Protein AF-E6QK18-F1 (afdb_monomer)

Organism: NCBI:txid410659

Nearest PDB structures (foldseek):
  7ctq-assembly2_B  TM=8.735E-01  e=6.869E+00  Pseudomonas putida
  4lid-assembly1_B  TM=3.518E-01  e=4.071E+00  Sulfolobus spindle-shaped virus 1
  5ff5-assembly1_A  TM=2.522E-01  e=7.333E+00  Pantoea agglomerans

Structure (mmCIF, N/CA/C/O backbone):
data_AF-E6QK18-F1
#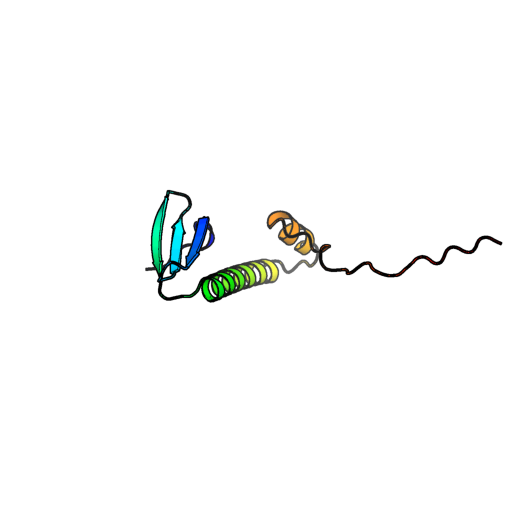
_entry.id   AF-E6QK18-F1
#
loop_
_atom_site.group_PDB
_atom_site.id
_atom_site.type_symbol
_atom_site.label_atom_id
_atom_site.label_alt_id
_atom_site.label_comp_id
_atom_site.label_asym_id
_atom_site.label_entity_id
_atom_site.label_seq_id
_atom_site.pdbx_PDB_ins_code
_atom_site.Cartn_x
_atom_site.Cartn_y
_atom_site.Cartn_z
_atom_site.occupancy
_atom_site.B_iso_or_equiv
_atom_site.auth_seq_id
_atom_site.auth_comp_id
_atom_site.auth_asym_id
_atom_site.auth_atom_id
_atom_site.pdbx_PDB_model_num
ATOM 1 N N . MET A 1 1 ? -12.310 10.075 -8.462 1.00 76.38 1 MET A N 1
ATOM 2 C CA . MET A 1 1 ? -11.194 10.655 -7.685 1.00 76.38 1 MET A CA 1
ATOM 3 C C . MET A 1 1 ? -10.195 9.545 -7.408 1.00 76.38 1 MET A C 1
ATOM 5 O O . MET A 1 1 ? -10.640 8.424 -7.194 1.00 76.38 1 MET A O 1
ATOM 9 N N . THR A 1 2 ? -8.893 9.827 -7.461 1.00 87.25 2 THR A N 1
ATOM 10 C CA . THR A 1 2 ? -7.819 8.831 -7.283 1.00 87.25 2 THR A CA 1
ATOM 11 C C . THR A 1 2 ? -6.853 9.330 -6.214 1.00 87.25 2 THR A C 1
ATOM 13 O O . THR A 1 2 ? -6.568 10.524 -6.178 1.00 87.25 2 THR A O 1
ATOM 16 N N . ILE A 1 3 ? -6.350 8.432 -5.365 1.00 91.75 3 ILE A N 1
ATOM 17 C CA . ILE A 1 3 ? -5.337 8.737 -4.346 1.00 91.75 3 ILE A CA 1
ATOM 18 C C . ILE A 1 3 ? -3.956 8.355 -4.874 1.00 91.75 3 ILE A C 1
ATOM 20 O O . ILE A 1 3 ? -3.776 7.256 -5.399 1.00 91.75 3 ILE A O 1
ATOM 24 N N . ASN A 1 4 ? -2.976 9.246 -4.718 1.00 94.81 4 ASN A N 1
ATOM 25 C CA . ASN A 1 4 ? -1.579 8.907 -4.962 1.00 94.81 4 ASN A CA 1
ATOM 26 C C . ASN A 1 4 ? -1.052 8.037 -3.808 1.00 94.81 4 ASN A C 1
ATOM 28 O O . ASN A 1 4 ? -0.987 8.500 -2.668 1.00 94.81 4 ASN A O 1
ATOM 32 N N . SER A 1 5 ? -0.653 6.799 -4.113 1.00 95.31 5 SER A N 1
ATOM 33 C CA . SER A 1 5 ? -0.097 5.855 -3.138 1.00 95.31 5 SER A CA 1
ATOM 34 C C . SER A 1 5 ? 1.156 6.368 -2.440 1.00 95.31 5 SER A C 1
ATOM 36 O O . SER A 1 5 ? 1.371 6.053 -1.275 1.00 95.31 5 SER A O 1
ATOM 38 N N . ASP A 1 6 ? 1.960 7.175 -3.129 1.00 95.50 6 ASP A N 1
ATOM 39 C CA . ASP A 1 6 ? 3.246 7.654 -2.616 1.00 95.50 6 ASP A CA 1
ATOM 40 C C . ASP A 1 6 ? 3.068 8.744 -1.548 1.00 95.50 6 ASP A C 1
ATOM 42 O O . ASP A 1 6 ? 4.002 9.071 -0.820 1.00 95.50 6 ASP A O 1
ATOM 46 N N . LEU A 1 7 ? 1.857 9.302 -1.433 1.00 97.31 7 LEU A N 1
ATOM 47 C CA . LEU A 1 7 ? 1.499 10.278 -0.404 1.00 97.31 7 LEU A CA 1
ATOM 48 C C . LEU A 1 7 ? 0.848 9.637 0.824 1.00 97.31 7 LEU A C 1
ATOM 50 O O . LEU A 1 7 ? 0.573 10.346 1.793 1.00 97.31 7 LEU A O 1
ATOM 54 N N . ILE A 1 8 ? 0.586 8.327 0.805 1.00 97.25 8 ILE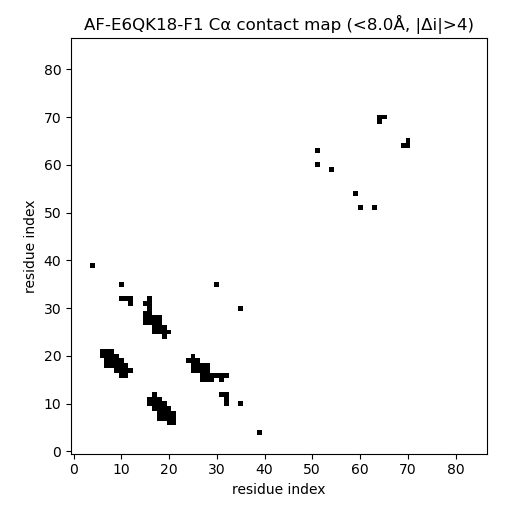 A N 1
ATOM 55 C CA . ILE A 1 8 ? 0.031 7.619 1.957 1.00 97.25 8 ILE A CA 1
ATOM 56 C C . ILE A 1 8 ? 1.127 7.497 3.014 1.00 97.25 8 ILE A C 1
ATOM 58 O O . ILE A 1 8 ? 2.158 6.867 2.798 1.00 97.25 8 ILE A O 1
ATOM 62 N N . LYS A 1 9 ? 0.888 8.096 4.181 1.00 97.88 9 LYS A N 1
ATOM 63 C CA . LYS A 1 9 ? 1.781 8.017 5.338 1.00 97.88 9 LYS A CA 1
ATOM 64 C C . LYS A 1 9 ? 1.475 6.789 6.190 1.00 97.88 9 LYS A C 1
ATOM 66 O O . LYS A 1 9 ? 2.396 6.105 6.620 1.00 97.88 9 LYS A O 1
ATOM 71 N N . ILE A 1 10 ? 0.193 6.551 6.481 1.00 97.31 10 ILE A N 1
ATOM 72 C CA . ILE A 1 10 ? -0.280 5.476 7.369 1.00 97.31 10 ILE A CA 1
ATOM 73 C C . ILE A 1 10 ? -1.605 4.930 6.830 1.00 97.31 10 ILE A C 1
ATOM 75 O O . ILE A 1 10 ? -2.449 5.712 6.394 1.00 97.31 10 ILE A O 1
ATOM 79 N N . ALA A 1 11 ? -1.785 3.610 6.902 1.00 97.62 11 ALA A N 1
ATOM 80 C CA . ALA A 1 11 ? -3.071 2.933 6.756 1.00 97.62 11 ALA A CA 1
ATOM 81 C C . ALA A 1 11 ? -3.366 2.154 8.047 1.00 97.62 11 ALA A C 1
ATOM 83 O O . ALA A 1 11 ? -2.580 1.286 8.432 1.00 97.62 11 ALA A O 1
ATOM 84 N N . GLU A 1 12 ? -4.467 2.467 8.723 1.00 97.75 12 GLU A N 1
ATOM 85 C CA . GLU A 1 12 ? -4.864 1.839 9.989 1.00 97.75 12 GLU A CA 1
ATOM 86 C C . GLU A 1 12 ? -6.331 1.400 9.961 1.00 97.75 12 GLU A C 1
ATOM 88 O O . GLU A 1 12 ? -7.155 2.032 9.306 1.00 97.75 12 GLU A O 1
ATOM 93 N N . ALA A 1 13 ? -6.669 0.324 10.672 1.00 96.25 13 ALA A N 1
ATOM 94 C CA . ALA A 1 13 ? -8.045 -0.158 10.785 1.00 96.25 13 ALA A CA 1
ATOM 95 C C . ALA A 1 13 ? -8.717 0.427 12.041 1.00 96.25 13 ALA A C 1
ATOM 97 O O . ALA A 1 13 ? -8.267 0.144 13.152 1.00 96.25 13 ALA A O 1
ATOM 98 N N . SER A 1 14 ? -9.777 1.231 11.884 1.00 82.44 14 SER A N 1
ATOM 99 C CA . SER A 1 14 ? -10.574 1.789 12.987 1.00 82.44 14 SER A CA 1
ATOM 100 C C . SER A 1 14 ? -11.914 2.411 12.544 1.00 82.44 14 SER A C 1
ATOM 102 O O . SER A 1 14 ? -11.923 3.472 11.919 1.00 82.44 14 SER A O 1
ATOM 104 N N . PRO A 1 15 ? -13.077 1.866 12.958 1.00 87.69 15 PRO A N 1
ATOM 105 C CA . PRO A 1 15 ? -13.568 0.522 12.603 1.00 87.69 15 PRO A CA 1
ATOM 106 C C . PRO A 1 15 ? -13.532 0.225 11.088 1.00 87.69 15 PRO A C 1
ATOM 108 O O . PRO A 1 15 ? -13.522 -0.939 10.697 1.00 87.69 15 PRO A O 1
ATOM 111 N N . ASP A 1 16 ? -13.471 1.272 10.264 1.00 93.12 16 ASP A N 1
ATOM 112 C CA . ASP A 1 16 ? -13.174 1.240 8.832 1.00 93.12 16 ASP A CA 1
ATOM 113 C C . ASP A 1 16 ? -11.686 1.562 8.604 1.00 93.12 16 ASP A C 1
ATOM 115 O O . ASP A 1 16 ? -10.983 1.992 9.518 1.00 93.12 16 ASP A 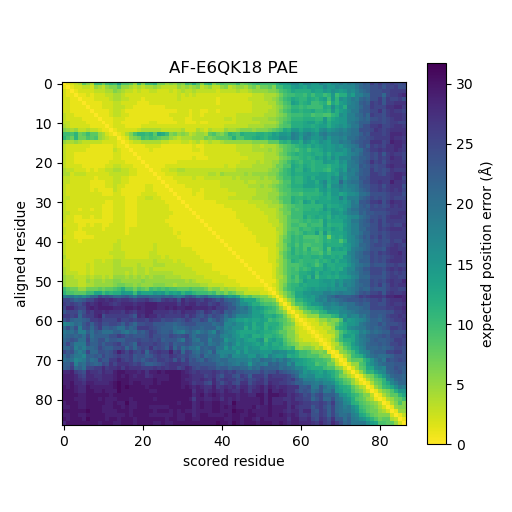O 1
ATOM 119 N N . THR A 1 17 ? -11.158 1.380 7.397 1.00 97.00 17 THR A N 1
ATOM 120 C CA . THR A 1 17 ? -9.742 1.691 7.149 1.00 97.00 17 THR A CA 1
ATOM 121 C C . THR A 1 17 ? -9.542 3.190 6.953 1.00 97.00 17 THR A C 1
ATOM 123 O O . THR A 1 17 ? -10.142 3.799 6.066 1.00 97.00 17 THR A O 1
ATOM 126 N N . MET A 1 18 ? -8.652 3.787 7.743 1.00 97.56 18 MET A N 1
ATOM 127 C CA . MET A 1 18 ? -8.267 5.188 7.642 1.00 97.56 18 MET A CA 1
ATOM 128 C C . MET A 1 18 ? -6.876 5.329 7.026 1.00 97.56 18 MET A C 1
ATOM 130 O O . MET A 1 18 ? -5.888 4.773 7.507 1.00 97.56 18 MET A O 1
ATOM 134 N N . LEU A 1 19 ? -6.798 6.127 5.966 1.00 97.56 19 LEU A N 1
ATOM 135 C CA . LEU A 1 19 ? -5.561 6.591 5.363 1.00 97.56 19 LEU A CA 1
ATOM 136 C C . LEU A 1 19 ? -5.211 7.966 5.916 1.00 97.56 19 LEU A C 1
ATOM 138 O O . LEU A 1 19 ? -6.017 8.889 5.841 1.00 97.56 19 LEU A O 1
ATOM 142 N N . THR A 1 20 ? -3.990 8.119 6.415 1.00 98.00 20 THR A N 1
ATOM 143 C CA . THR A 1 20 ? -3.400 9.427 6.711 1.00 98.00 20 THR A CA 1
ATOM 144 C C . THR A 1 20 ? -2.380 9.751 5.628 1.00 98.00 20 THR A C 1
ATOM 146 O O . THR A 1 20 ? -1.463 8.963 5.397 1.00 98.00 20 THR A O 1
ATOM 149 N N . LEU A 1 21 ? -2.516 10.901 4.968 1.00 97.62 21 LEU A N 1
ATOM 150 C CA . LEU A 1 21 ? -1.559 11.388 3.974 1.00 97.62 21 LEU A CA 1
ATOM 151 C C . LEU A 1 21 ? -0.402 12.148 4.637 1.00 97.62 21 LEU A C 1
ATOM 153 O O . LEU A 1 21 ? -0.493 12.577 5.789 1.00 97.62 21 LEU A O 1
ATOM 157 N N . ILE A 1 22 ? 0.703 12.344 3.915 1.00 98.00 22 ILE A N 1
ATOM 158 C CA . ILE A 1 22 ? 1.912 12.991 4.460 1.00 98.00 22 ILE A CA 1
ATOM 159 C C . ILE A 1 22 ? 1.680 14.416 4.990 1.00 98.00 22 ILE A C 1
ATOM 161 O O . ILE A 1 22 ? 2.361 14.833 5.923 1.00 98.00 22 ILE A O 1
ATOM 165 N N . HIS A 1 23 ? 0.696 15.138 4.450 1.00 96.44 23 HIS A N 1
ATOM 166 C CA . HIS A 1 23 ? 0.304 16.484 4.888 1.00 96.44 23 HIS A CA 1
ATOM 167 C C . HIS A 1 23 ? -0.772 16.478 5.988 1.00 96.44 23 HIS A C 1
ATOM 169 O O . HIS A 1 23 ? -1.278 17.531 6.362 1.00 96.44 23 HIS A O 1
ATOM 175 N N . GLY A 1 24 ? -1.130 15.305 6.519 1.00 96.06 24 GLY A N 1
ATOM 176 C CA . GLY A 1 24 ? -2.058 15.158 7.641 1.00 96.06 24 GLY A CA 1
ATOM 177 C C . GLY A 1 24 ? -3.536 15.035 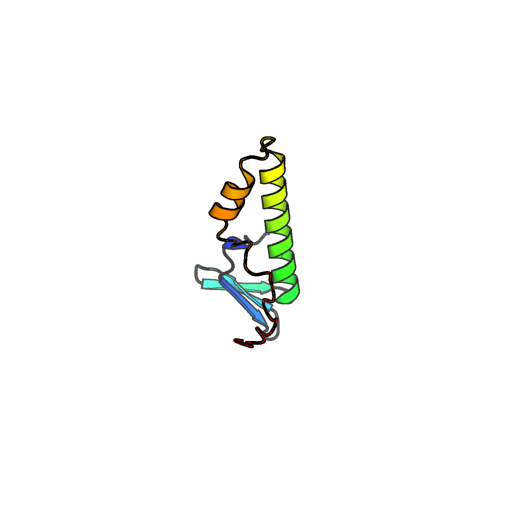7.266 1.00 96.06 24 GLY A C 1
ATOM 178 O O . GLY A 1 24 ? -4.355 14.864 8.166 1.00 96.06 24 GLY A O 1
ATOM 179 N N . GLU A 1 25 ? -3.892 15.078 5.976 1.00 97.19 25 GLU A N 1
ATOM 180 C CA . GLU A 1 25 ? -5.263 14.783 5.531 1.00 97.19 25 GLU A CA 1
ATOM 181 C C . GLU A 1 25 ? -5.624 13.325 5.831 1.00 97.19 25 GLU A C 1
ATOM 183 O O . GLU A 1 25 ? -4.779 12.433 5.709 1.00 97.19 25 GLU A O 1
ATOM 188 N N . LYS A 1 26 ? -6.878 13.096 6.230 1.00 96.38 26 LYS A N 1
ATOM 189 C CA . LYS A 1 26 ? -7.393 11.781 6.610 1.00 96.38 26 LYS A CA 1
ATOM 190 C C . LYS A 1 26 ? -8.572 11.387 5.737 1.00 96.38 26 LYS A C 1
ATOM 192 O O . LYS A 1 26 ? -9.487 12.181 5.533 1.00 96.38 26 LYS A O 1
ATOM 197 N N . LEU A 1 27 ? -8.553 10.150 5.260 1.00 95.94 27 LEU A N 1
ATOM 198 C CA . LEU A 1 27 ? -9.549 9.595 4.352 1.00 95.94 27 LEU A CA 1
ATOM 199 C C . LEU A 1 27 ? -9.986 8.228 4.864 1.00 95.94 27 LEU A C 1
ATOM 201 O O . LEU A 1 27 ? -9.141 7.397 5.178 1.00 95.94 27 LEU A O 1
ATOM 205 N N . ILE A 1 28 ? -11.292 7.983 4.912 1.00 96.19 28 ILE A N 1
ATOM 206 C CA . ILE A 1 28 ? -11.833 6.653 5.200 1.00 96.19 28 ILE A CA 1
ATOM 207 C C . ILE A 1 28 ? -12.096 5.948 3.872 1.00 96.19 28 ILE A C 1
ATOM 209 O O . ILE A 1 28 ? -12.704 6.521 2.964 1.00 96.19 28 ILE A O 1
ATOM 213 N N . VAL A 1 29 ? -11.627 4.711 3.759 1.00 95.94 29 VAL A N 1
ATOM 214 C CA . VAL A 1 29 ? -11.774 3.868 2.571 1.00 95.94 29 VAL A CA 1
ATOM 215 C C . VAL A 1 29 ? -12.429 2.541 2.937 1.00 95.94 29 VAL A C 1
ATOM 217 O O . VAL A 1 29 ? -12.477 2.155 4.103 1.00 95.94 29 VAL A O 1
ATOM 220 N N . ARG A 1 30 ? -12.974 1.849 1.932 1.00 95.69 30 ARG A N 1
ATOM 221 C CA . ARG A 1 30 ? -13.650 0.555 2.134 1.00 95.69 30 ARG A CA 1
ATOM 222 C C . ARG A 1 30 ? -12.673 -0.612 2.105 1.00 95.69 30 ARG A C 1
ATOM 224 O O . ARG A 1 30 ? -12.966 -1.670 2.643 1.00 95.69 30 ARG A O 1
ATOM 231 N N . GLU A 1 31 ? -11.545 -0.416 1.440 1.00 96.81 31 GLU A N 1
ATOM 232 C CA . GLU A 1 31 ? -10.455 -1.369 1.372 1.00 96.81 31 GLU A CA 1
ATOM 233 C C . GLU A 1 31 ? -9.844 -1.603 2.747 1.00 96.81 31 GLU A C 1
ATOM 235 O O . GLU A 1 31 ? -9.554 -0.663 3.481 1.00 96.81 31 GLU A O 1
ATOM 240 N N . SER A 1 32 ? -9.565 -2.856 3.067 1.00 97.62 32 SER A N 1
ATOM 241 C CA . SER A 1 32 ? -8.728 -3.233 4.200 1.00 97.62 32 SER A CA 1
ATOM 242 C C . SER A 1 32 ? -7.283 -2.754 4.015 1.00 97.62 32 SER A C 1
ATOM 244 O O . SER A 1 32 ? -6.805 -2.568 2.894 1.00 97.62 32 SER A O 1
ATOM 246 N N . CYS A 1 33 ? -6.527 -2.631 5.110 1.00 97.19 33 CYS A N 1
ATOM 247 C CA . CYS A 1 33 ? -5.095 -2.322 5.027 1.00 97.19 33 CYS A CA 1
ATOM 248 C C . CYS A 1 33 ? -4.330 -3.301 4.114 1.00 97.19 33 CYS A C 1
ATOM 250 O O . CYS A 1 33 ? -3.431 -2.877 3.391 1.00 97.19 33 CYS A O 1
ATOM 252 N N . ALA A 1 34 ? -4.699 -4.588 4.114 1.00 97.19 34 ALA A N 1
ATOM 253 C CA . ALA A 1 34 ? -4.075 -5.604 3.266 1.00 97.19 34 ALA A CA 1
ATOM 254 C C . ALA A 1 34 ? -4.312 -5.329 1.773 1.00 97.19 34 ALA A C 1
ATOM 256 O O . ALA A 1 34 ? -3.359 -5.278 0.997 1.00 97.19 34 ALA A O 1
ATOM 257 N N . GLU A 1 35 ? -5.558 -5.052 1.381 1.00 97.69 35 GLU A N 1
ATOM 258 C CA . GLU A 1 35 ? -5.894 -4.697 -0.004 1.00 97.69 35 GLU A CA 1
ATOM 259 C C . GLU A 1 35 ? -5.189 -3.413 -0.449 1.00 97.69 35 GLU A C 1
ATOM 261 O O . GLU A 1 35 ? -4.765 -3.299 -1.598 1.00 97.69 35 GLU A O 1
ATOM 266 N N . ILE A 1 36 ? -5.030 -2.436 0.449 1.00 97.25 36 ILE A N 1
ATOM 267 C CA . ILE A 1 36 ? -4.283 -1.20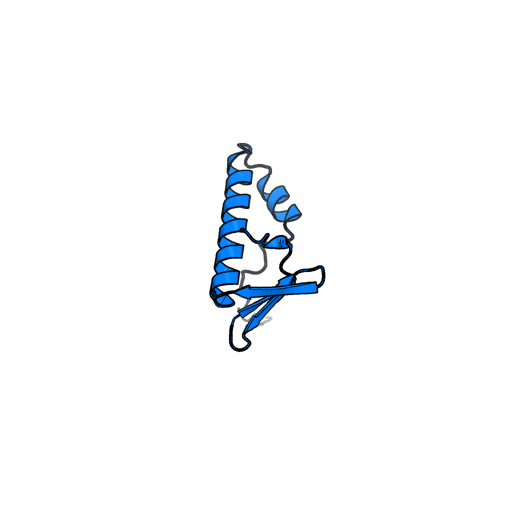9 0.150 1.00 97.25 36 ILE A CA 1
ATOM 268 C C . ILE A 1 36 ? -2.823 -1.544 -0.154 1.00 97.25 36 ILE A C 1
ATOM 270 O O . ILE A 1 36 ? -2.305 -1.100 -1.178 1.00 97.25 36 ILE A O 1
ATOM 274 N N . VAL A 1 37 ? -2.173 -2.362 0.677 1.00 97.06 37 VAL A N 1
ATOM 275 C CA . VAL A 1 37 ? -0.789 -2.805 0.442 1.00 97.06 37 VAL A CA 1
ATOM 276 C C . VAL A 1 37 ? -0.663 -3.513 -0.907 1.00 97.06 37 VAL A C 1
ATOM 278 O O . VAL A 1 37 ? 0.217 -3.167 -1.697 1.00 97.06 37 VAL A O 1
ATOM 281 N N . GLU A 1 38 ? -1.565 -4.443 -1.219 1.00 98.06 38 GLU A N 1
ATOM 282 C CA . GLU A 1 38 ? -1.567 -5.147 -2.505 1.00 98.06 38 GLU A CA 1
ATOM 283 C C . GLU A 1 38 ? -1.736 -4.191 -3.689 1.00 98.06 38 GLU A C 1
ATOM 285 O O . GLU A 1 38 ? -0.992 -4.276 -4.669 1.00 98.06 38 GLU A O 1
ATOM 290 N N . LYS A 1 39 ? -2.664 -3.230 -3.599 1.00 96.75 39 LYS A N 1
ATOM 291 C CA . LYS A 1 39 ? -2.882 -2.222 -4.647 1.00 96.75 39 LYS A CA 1
ATOM 292 C C . LYS A 1 39 ? -1.642 -1.354 -4.867 1.00 96.75 39 LYS A C 1
ATOM 294 O O . LYS A 1 39 ? -1.285 -1.095 -6.021 1.00 96.75 39 LYS A O 1
ATOM 299 N N . VAL A 1 40 ? -0.967 -0.941 -3.791 1.00 96.81 40 VAL A N 1
ATOM 300 C CA . VAL A 1 40 ? 0.280 -0.161 -3.858 1.00 96.81 40 VAL A CA 1
ATOM 301 C C . VAL A 1 40 ? 1.392 -0.978 -4.514 1.00 96.81 40 VAL A C 1
ATOM 303 O O . VAL A 1 40 ? 2.033 -0.500 -5.452 1.00 96.81 40 VAL A O 1
ATOM 306 N N . LEU A 1 41 ? 1.595 -2.226 -4.083 1.00 96.88 41 LEU A N 1
ATOM 307 C CA . LEU A 1 41 ? 2.598 -3.119 -4.668 1.00 96.88 41 LEU A CA 1
ATOM 308 C C . LEU A 1 41 ? 2.326 -3.376 -6.149 1.00 96.88 41 LEU A C 1
ATOM 310 O O . LEU A 1 41 ? 3.233 -3.252 -6.969 1.00 96.88 41 LEU A O 1
ATOM 314 N N . ALA A 1 42 ? 1.076 -3.658 -6.515 1.00 96.69 42 ALA A N 1
ATOM 315 C CA . ALA A 1 42 ? 0.689 -3.901 -7.897 1.00 96.69 42 ALA A CA 1
ATOM 316 C C . ALA A 1 42 ? 0.929 -2.669 -8.784 1.00 96.69 42 ALA A C 1
ATOM 318 O O . ALA A 1 42 ? 1.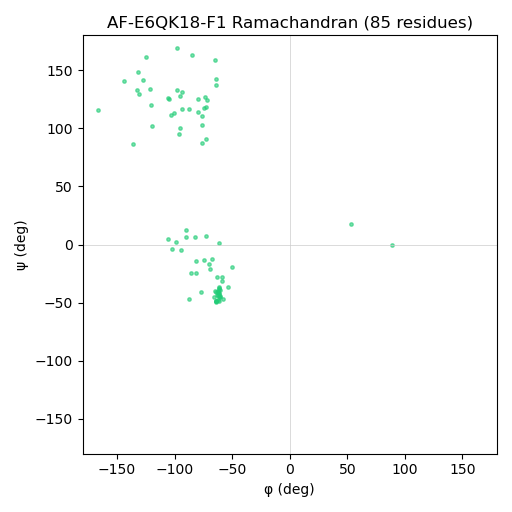389 -2.803 -9.919 1.00 96.69 42 ALA A O 1
ATOM 319 N N . TYR A 1 43 ? 0.649 -1.462 -8.281 1.00 95.62 43 TYR A N 1
ATOM 320 C CA . TYR A 1 43 ? 0.955 -0.223 -8.995 1.00 95.62 43 TYR A CA 1
ATOM 321 C C . TYR A 1 43 ? 2.465 -0.033 -9.192 1.00 95.62 43 TYR A C 1
ATOM 323 O O . TYR A 1 43 ? 2.907 0.164 -10.325 1.00 95.62 43 TYR A O 1
ATOM 331 N N . ARG A 1 44 ? 3.265 -0.172 -8.126 1.00 94.75 44 ARG A N 1
ATOM 332 C CA . ARG A 1 44 ? 4.728 -0.013 -8.197 1.00 94.75 44 ARG A CA 1
ATOM 333 C C . ARG A 1 44 ? 5.380 -1.071 -9.088 1.00 94.75 44 ARG A C 1
ATOM 335 O O . ARG A 1 44 ? 6.243 -0.729 -9.889 1.00 94.75 44 ARG A O 1
ATOM 342 N N . ALA A 1 45 ? 4.933 -2.324 -9.021 1.00 94.31 45 ALA A N 1
ATOM 343 C CA . ALA A 1 45 ? 5.420 -3.399 -9.883 1.00 94.31 45 ALA A CA 1
ATOM 344 C C . ALA A 1 45 ? 5.149 -3.108 -11.365 1.00 94.31 45 ALA A C 1
ATOM 346 O O . ALA A 1 45 ? 6.053 -3.228 -12.191 1.00 94.31 45 ALA A O 1
ATOM 347 N N . ARG A 1 46 ? 3.932 -2.655 -11.707 1.00 94.56 46 ARG A N 1
ATOM 348 C CA . ARG A 1 46 ? 3.602 -2.242 -13.082 1.00 94.56 46 ARG A CA 1
ATOM 349 C C . ARG A 1 46 ? 4.451 -1.063 -13.546 1.00 94.56 46 ARG A C 1
ATOM 351 O O . ARG A 1 46 ? 4.904 -1.069 -14.686 1.00 94.56 46 ARG A O 1
ATOM 358 N N . LEU A 1 47 ? 4.687 -0.079 -12.677 1.00 91.94 47 LEU A N 1
ATOM 359 C CA . LEU A 1 47 ? 5.538 1.069 -12.987 1.00 91.94 47 LEU A CA 1
ATOM 360 C C . LEU A 1 47 ? 6.978 0.628 -13.285 1.00 91.94 47 LEU A C 1
ATOM 362 O O . LEU A 1 47 ? 7.531 1.003 -14.316 1.00 91.94 47 LEU A O 1
ATOM 366 N N . LEU A 1 48 ? 7.562 -0.211 -12.426 1.00 90.50 48 LEU A N 1
ATOM 367 C CA . LEU A 1 48 ? 8.918 -0.733 -12.610 1.00 90.50 48 LEU A CA 1
ATOM 368 C C . LEU A 1 48 ? 9.039 -1.588 -13.871 1.00 90.50 48 LEU A C 1
ATOM 370 O O . LEU A 1 48 ? 9.982 -1.405 -14.635 1.00 90.50 48 LEU A O 1
ATOM 374 N N . ALA A 1 49 ? 8.071 -2.470 -14.130 1.00 88.94 49 ALA A N 1
ATOM 375 C CA . ALA A 1 49 ? 8.039 -3.271 -15.350 1.00 88.94 49 ALA A CA 1
ATOM 376 C C . ALA A 1 49 ? 7.949 -2.390 -16.607 1.00 88.94 49 ALA A C 1
ATOM 378 O O . ALA A 1 49 ? 8.666 -2.625 -17.578 1.00 88.94 49 ALA A O 1
ATOM 379 N N . ALA A 1 50 ? 7.120 -1.341 -16.579 1.00 89.56 50 ALA A N 1
ATOM 380 C CA . ALA A 1 50 ? 7.005 -0.395 -17.685 1.00 89.56 50 ALA A CA 1
ATOM 381 C C . ALA A 1 50 ? 8.329 0.341 -17.944 1.00 89.56 50 ALA A C 1
ATOM 383 O O . ALA A 1 50 ? 8.745 0.454 -19.097 1.00 89.56 50 ALA A O 1
ATOM 384 N N . VAL A 1 51 ? 9.020 0.789 -16.891 1.00 88.75 51 VAL A N 1
ATOM 385 C CA . VAL A 1 51 ? 10.342 1.427 -17.003 1.00 88.75 51 VAL A CA 1
ATOM 386 C C . VAL A 1 51 ? 11.382 0.441 -17.540 1.00 88.75 51 VAL A C 1
ATOM 388 O O . VAL A 1 51 ? 12.059 0.752 -18.515 1.00 88.75 51 VAL A O 1
ATOM 391 N N . ALA A 1 52 ? 11.456 -0.770 -16.986 1.00 82.81 52 ALA A N 1
ATOM 392 C CA . ALA A 1 52 ? 12.398 -1.797 -17.428 1.00 82.81 52 ALA A CA 1
ATOM 393 C C . ALA A 1 52 ? 12.174 -2.207 -18.894 1.00 82.81 52 ALA A C 1
ATOM 395 O O . ALA A 1 52 ? 13.128 -2.396 -19.637 1.00 82.81 52 ALA A O 1
ATOM 396 N N . SER A 1 53 ? 10.917 -2.294 -19.342 1.00 81.31 53 SER A N 1
ATOM 397 C CA . SER A 1 53 ? 10.590 -2.638 -20.734 1.00 81.31 53 SER A CA 1
ATOM 398 C C . SER A 1 53 ? 10.963 -1.550 -21.750 1.00 81.31 53 SER A C 1
ATOM 400 O O . SER A 1 53 ? 11.098 -1.840 -22.941 1.00 81.31 53 SER A O 1
ATOM 402 N N . ARG A 1 54 ? 11.121 -0.298 -21.297 1.00 75.75 54 ARG A N 1
ATOM 403 C CA . ARG A 1 54 ? 11.524 0.835 -22.141 1.00 75.75 54 ARG A CA 1
ATOM 404 C C . ARG A 1 54 ? 13.033 0.895 -22.371 1.00 75.75 54 ARG A C 1
ATOM 406 O O . ARG A 1 54 ? 13.446 1.387 -23.417 1.00 75.75 54 ARG A O 1
ATOM 413 N N . GLU A 1 55 ? 13.829 0.329 -21.471 1.00 60.09 55 GLU A N 1
ATOM 414 C CA . GLU A 1 55 ? 15.283 0.236 -21.597 1.00 60.09 55 GLU A CA 1
ATOM 415 C C . GLU A 1 55 ? 15.672 -1.135 -22.172 1.00 60.09 55 GLU A C 1
ATOM 417 O O . GLU A 1 55 ? 15.797 -2.131 -21.466 1.00 60.09 55 GLU A O 1
ATOM 422 N N . LYS A 1 56 ? 15.868 -1.216 -23.495 1.00 55.34 56 LYS A N 1
ATOM 423 C CA . LYS A 1 56 ? 16.283 -2.460 -24.182 1.00 55.34 56 LYS A CA 1
ATOM 424 C C . LYS A 1 56 ? 17.748 -2.860 -23.937 1.00 55.34 56 LYS A C 1
ATOM 426 O O . LYS A 1 56 ? 18.222 -3.810 -24.558 1.00 55.34 56 LYS A O 1
ATOM 431 N N . SER A 1 57 ? 18.471 -2.180 -23.049 1.00 56.06 57 SER A N 1
ATOM 432 C CA . SER A 1 57 ? 19.825 -2.565 -22.651 1.00 56.06 57 SER A CA 1
ATOM 433 C C . SER A 1 57 ? 19.791 -3.222 -21.273 1.00 56.06 57 SER A C 1
ATOM 435 O O . SER A 1 57 ? 19.556 -2.572 -20.259 1.00 56.06 57 SER A O 1
ATOM 437 N N . ALA A 1 58 ? 20.067 -4.526 -21.219 1.00 54.53 58 ALA A N 1
ATOM 438 C CA . ALA A 1 58 ? 20.110 -5.320 -19.987 1.00 54.53 58 ALA A CA 1
ATOM 439 C C . ALA A 1 58 ? 21.173 -4.856 -18.957 1.00 54.53 58 ALA A C 1
ATOM 441 O O . ALA A 1 58 ? 21.297 -5.459 -17.894 1.00 54.53 58 ALA A O 1
ATOM 442 N N . HIS A 1 59 ? 21.931 -3.790 -19.240 1.00 53.47 59 HIS A N 1
ATOM 443 C CA . HIS A 1 59 ? 22.947 -3.229 -18.347 1.00 53.47 59 HIS A CA 1
ATOM 444 C C . HIS A 1 59 ? 22.380 -2.305 -17.243 1.00 53.47 59 HIS A C 1
ATOM 446 O O . HIS A 1 59 ? 23.079 -2.042 -16.269 1.00 53.47 59 HIS A O 1
ATOM 452 N N . ASP A 1 60 ? 21.121 -1.848 -17.333 1.00 56.59 60 ASP A N 1
ATOM 453 C CA . ASP A 1 60 ? 20.582 -0.799 -16.440 1.00 56.59 60 ASP A CA 1
ATOM 454 C C . ASP A 1 60 ? 19.661 -1.285 -15.303 1.00 56.59 60 ASP A C 1
ATOM 456 O O . ASP A 1 60 ? 19.280 -0.496 -14.433 1.00 56.59 60 ASP A O 1
ATOM 460 N N . LEU A 1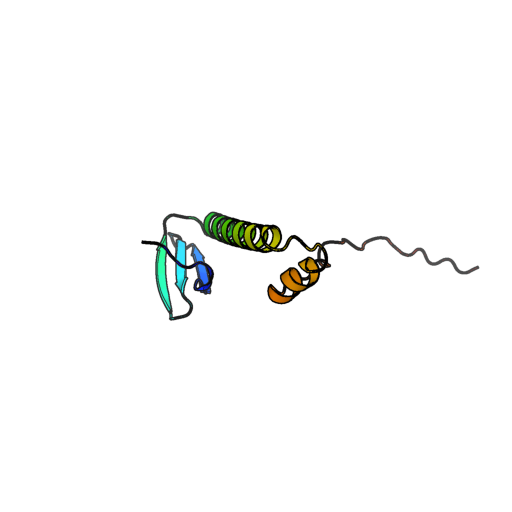 61 ? 19.341 -2.584 -15.221 1.00 59.53 61 LEU A N 1
ATOM 461 C CA . LEU A 1 61 ? 18.443 -3.098 -14.172 1.00 59.53 61 LEU A CA 1
ATOM 462 C C . LEU A 1 61 ? 19.006 -2.859 -12.758 1.00 59.53 61 LEU A C 1
ATOM 464 O O . LEU A 1 61 ? 18.266 -2.471 -11.855 1.00 59.53 61 LEU A O 1
ATOM 468 N N . HIS A 1 62 ? 20.324 -2.991 -12.578 1.00 57.94 62 HIS A N 1
ATOM 469 C CA . HIS A 1 62 ? 20.998 -2.724 -11.301 1.00 57.94 62 HIS A CA 1
ATOM 470 C C . HIS A 1 62 ? 20.877 -1.248 -10.870 1.00 57.94 62 HIS A C 1
ATOM 472 O O . HIS A 1 62 ? 20.861 -0.938 -9.678 1.00 57.94 62 HIS A O 1
ATOM 478 N N . ARG A 1 63 ? 20.741 -0.327 -11.832 1.00 63.53 63 ARG A N 1
ATOM 479 C CA . ARG A 1 63 ? 20.547 1.111 -11.600 1.00 63.53 63 ARG A CA 1
ATOM 480 C C . ARG A 1 63 ? 19.109 1.424 -11.183 1.00 63.53 63 ARG A C 1
ATOM 482 O O . ARG A 1 63 ? 18.894 2.204 -10.258 1.00 63.53 63 ARG A O 1
ATOM 489 N N . ILE A 1 64 ? 18.141 0.763 -11.821 1.00 63.34 64 ILE A N 1
ATOM 490 C CA . ILE A 1 64 ? 16.703 0.860 -11.512 1.00 63.34 64 ILE A CA 1
ATOM 491 C C . ILE A 1 64 ? 16.404 0.301 -10.110 1.00 63.34 64 ILE A C 1
ATOM 493 O O . ILE A 1 64 ? 15.630 0.878 -9.346 1.00 63.34 64 ILE A O 1
ATOM 497 N N . VAL A 1 65 ? 17.054 -0.799 -9.732 1.00 64.12 65 VAL A N 1
ATOM 498 C CA . VAL A 1 65 ? 16.951 -1.360 -8.377 1.00 64.12 65 VAL A CA 1
ATOM 499 C C . VAL A 1 65 ? 17.568 -0.397 -7.353 1.00 64.12 65 VAL A C 1
ATOM 501 O O . VAL A 1 65 ? 16.912 -0.057 -6.367 1.00 64.12 65 VAL A O 1
ATOM 504 N N . ALA A 1 66 ? 18.752 0.161 -7.638 1.00 65.75 66 ALA A N 1
ATOM 505 C CA . ALA A 1 66 ? 19.423 1.118 -6.754 1.00 65.75 66 ALA A CA 1
ATOM 506 C C . ALA A 1 66 ? 18.608 2.402 -6.489 1.00 65.75 66 ALA A C 1
ATOM 508 O O . ALA A 1 66 ? 18.558 2.867 -5.351 1.00 65.75 66 ALA A O 1
ATOM 509 N N . MET A 1 67 ? 17.912 2.954 -7.493 1.00 62.34 67 MET A N 1
ATOM 510 C CA . MET A 1 67 ? 17.070 4.154 -7.315 1.00 62.34 67 MET A CA 1
ATOM 511 C C . MET A 1 67 ? 15.799 3.909 -6.482 1.00 62.34 67 MET A C 1
ATOM 513 O O . MET A 1 67 ? 15.187 4.861 -6.009 1.00 62.34 67 MET A O 1
ATOM 517 N N . THR A 1 68 ? 15.393 2.650 -6.290 1.00 64.81 68 THR A N 1
ATOM 518 C CA . THR A 1 68 ? 14.190 2.292 -5.510 1.00 64.81 68 THR A CA 1
ATOM 519 C C . THR A 1 68 ? 14.504 1.871 -4.072 1.00 64.81 68 THR A C 1
ATOM 521 O O . THR A 1 68 ? 13.586 1.519 -3.333 1.00 64.81 68 THR A O 1
ATOM 524 N N . SER A 1 69 ? 15.786 1.913 -3.675 1.00 60.59 69 SER A N 1
ATOM 525 C CA . SER A 1 69 ? 16.311 1.438 -2.381 1.00 60.59 69 SER A CA 1
ATOM 526 C C . SER A 1 69 ? 15.934 -0.008 -2.026 1.00 60.59 69 SER A C 1
ATOM 528 O O . SER A 1 69 ? 16.045 -0.412 -0.870 1.00 60.59 69 SER A O 1
ATOM 530 N N . LEU A 1 70 ? 15.504 -0.809 -3.004 1.00 58.00 70 LEU A N 1
ATOM 531 C CA . LEU A 1 70 ? 15.266 -2.236 -2.825 1.00 58.00 70 LEU A CA 1
ATOM 532 C C . LEU A 1 70 ? 16.619 -2.947 -2.885 1.00 58.00 70 LEU A C 1
ATOM 534 O O . LEU A 1 70 ? 17.274 -2.941 -3.922 1.00 58.00 70 LEU A O 1
ATOM 538 N N . ASN A 1 71 ? 17.052 -3.541 -1.775 1.00 57.91 71 ASN A N 1
ATOM 539 C CA . ASN A 1 71 ? 18.244 -4.383 -1.761 1.00 57.91 71 ASN A CA 1
ATOM 540 C C . ASN A 1 71 ? 17.809 -5.819 -2.120 1.00 57.91 71 ASN A C 1
ATOM 542 O O . ASN A 1 71 ? 17.019 -6.389 -1.366 1.00 57.91 71 ASN A O 1
ATOM 546 N N . PRO A 1 72 ? 18.261 -6.415 -3.239 1.00 54.78 72 PRO A N 1
ATOM 547 C CA . PRO A 1 72 ? 17.838 -7.763 -3.643 1.00 54.78 72 PRO A CA 1
ATOM 548 C C . PRO A 1 72 ? 18.347 -8.874 -2.701 1.00 54.78 72 PRO A C 1
ATOM 550 O O . PRO A 1 72 ? 17.861 -9.999 -2.752 1.00 54.78 72 PRO A O 1
ATOM 553 N N . GLU A 1 73 ? 19.287 -8.554 -1.809 1.00 52.66 73 GLU A N 1
ATOM 554 C CA . GLU A 1 73 ? 20.031 -9.508 -0.975 1.00 52.66 73 GLU A CA 1
ATOM 555 C C . GLU A 1 73 ? 19.311 -9.973 0.312 1.00 52.66 73 GLU A C 1
ATOM 557 O O . GLU A 1 73 ? 19.898 -10.681 1.126 1.00 52.66 73 GLU A O 1
ATOM 562 N N . THR A 1 74 ? 18.045 -9.616 0.555 1.00 51.31 74 THR A N 1
ATOM 563 C CA . THR A 1 74 ? 17.348 -9.971 1.817 1.00 51.31 74 THR A CA 1
ATOM 564 C C . THR A 1 74 ? 16.600 -11.313 1.790 1.00 51.31 74 THR A C 1
ATOM 566 O O . THR A 1 74 ? 15.836 -11.610 2.706 1.00 51.31 74 THR A O 1
ATOM 569 N N . GLY A 1 75 ? 16.829 -12.154 0.774 1.00 47.44 75 GLY A N 1
ATOM 570 C CA . GLY A 1 75 ? 16.078 -13.397 0.545 1.00 47.44 75 GLY A CA 1
ATOM 571 C C . GLY A 1 75 ? 16.776 -14.728 0.861 1.00 47.44 75 GLY A C 1
ATOM 572 O O . GLY A 1 75 ? 16.188 -15.767 0.571 1.00 47.44 75 GLY A O 1
ATOM 573 N N . VAL A 1 76 ? 17.994 -14.757 1.418 1.00 45.16 76 VAL A N 1
ATOM 574 C CA . VAL A 1 76 ? 18.690 -16.029 1.712 1.00 45.16 76 VAL A CA 1
ATOM 575 C C . VAL A 1 76 ? 18.564 -16.388 3.199 1.00 45.16 76 VAL A C 1
ATOM 577 O O . VAL A 1 76 ? 19.171 -15.714 4.034 1.00 45.16 76 VAL A O 1
ATOM 580 N N . PRO A 1 77 ? 17.848 -17.465 3.580 1.00 44.78 77 PRO A N 1
ATOM 581 C CA . PRO A 1 77 ? 17.951 -18.014 4.924 1.00 44.78 77 PRO A CA 1
ATOM 582 C C . PRO A 1 77 ? 19.305 -18.727 5.056 1.00 44.78 77 PRO A C 1
ATOM 584 O O . PRO A 1 77 ? 19.445 -19.908 4.748 1.00 44.78 77 PRO A O 1
ATOM 587 N N . SER A 1 78 ? 20.334 -17.999 5.494 1.00 51.38 78 SER A N 1
ATOM 588 C CA . SER A 1 78 ? 21.623 -18.587 5.865 1.00 51.38 78 SER A CA 1
ATOM 589 C C . SER A 1 78 ? 21.505 -19.257 7.234 1.00 51.38 78 SER A C 1
ATOM 591 O O . SER A 1 78 ? 21.780 -18.651 8.267 1.00 51.38 78 SER A O 1
ATOM 593 N N . GLY A 1 79 ? 21.095 -20.523 7.230 1.00 53.47 79 GLY A N 1
ATOM 594 C CA . GLY A 1 79 ? 21.130 -21.405 8.390 1.00 53.47 79 GLY A CA 1
ATOM 595 C C . GLY A 1 79 ? 21.648 -22.783 7.996 1.00 53.47 79 GLY A C 1
ATOM 596 O O . GLY A 1 79 ? 20.859 -23.676 7.713 1.00 53.47 79 GLY A O 1
ATOM 597 N N . ALA A 1 80 ? 22.969 -22.964 7.995 1.00 44.00 80 ALA A N 1
ATOM 598 C CA . ALA A 1 80 ? 23.592 -24.284 8.034 1.00 44.00 80 ALA A CA 1
ATOM 599 C C . ALA A 1 80 ? 24.679 -24.281 9.128 1.00 44.00 80 ALA A C 1
ATOM 601 O O . ALA A 1 80 ? 25.487 -23.348 9.156 1.00 44.00 80 ALA A O 1
ATOM 602 N N . PRO A 1 81 ? 24.707 -25.263 10.051 1.00 48.94 81 PRO A N 1
ATOM 603 C CA . PRO A 1 81 ? 25.661 -25.274 11.155 1.00 48.94 81 PRO A CA 1
ATOM 604 C C . PRO A 1 81 ? 27.057 -25.629 10.637 1.00 48.94 81 PRO A C 1
ATOM 606 O O . PRO A 1 81 ? 27.236 -26.655 9.983 1.00 48.94 81 PRO A O 1
ATOM 609 N N . GLN A 1 82 ? 28.053 -24.798 10.944 1.00 58.78 82 GLN A N 1
ATOM 610 C CA . GLN A 1 82 ? 29.458 -25.136 10.722 1.00 58.78 82 GLN A CA 1
ATOM 611 C C . GLN A 1 82 ? 29.912 -26.111 11.815 1.00 58.78 82 GLN A C 1
ATOM 613 O O . GLN A 1 82 ? 30.143 -25.715 12.958 1.00 58.78 82 GLN A O 1
ATOM 618 N N . ASP A 1 83 ? 30.004 -27.392 11.459 1.00 43.16 83 ASP A N 1
ATOM 619 C CA . ASP A 1 83 ? 30.581 -28.438 12.302 1.00 43.16 83 ASP A CA 1
ATOM 620 C C . ASP A 1 83 ? 32.112 -28.307 12.280 1.00 43.16 83 ASP A C 1
ATOM 622 O O . ASP A 1 83 ? 32.771 -28.493 11.255 1.00 43.16 83 ASP A O 1
ATOM 626 N N . ASN A 1 84 ? 32.677 -27.897 13.413 1.00 45.62 84 ASN A N 1
ATOM 627 C CA . ASN A 1 84 ? 34.093 -27.597 13.567 1.00 45.62 84 ASN A CA 1
ATOM 628 C C . ASN A 1 84 ? 34.805 -28.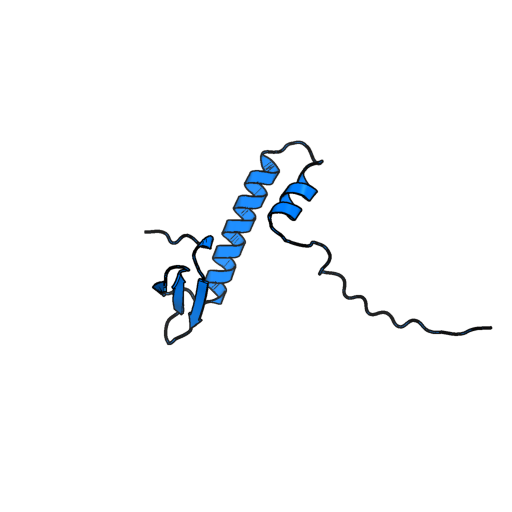844 14.121 1.00 45.62 84 ASN A C 1
ATOM 630 O O . ASN A 1 84 ? 34.785 -29.089 15.328 1.00 45.62 84 ASN A O 1
ATOM 634 N N . LYS A 1 85 ? 35.478 -29.622 13.264 1.00 45.88 85 LYS A N 1
ATOM 635 C CA . LYS A 1 85 ? 36.471 -30.624 13.692 1.00 45.88 85 LYS A CA 1
ATOM 636 C C . LYS A 1 85 ? 37.834 -30.305 13.090 1.00 45.88 85 LYS A C 1
ATOM 638 O O . LYS A 1 85 ? 38.095 -30.583 11.925 1.00 45.88 85 LYS A O 1
ATOM 643 N N . LYS A 1 86 ? 38.698 -29.725 13.928 1.00 48.91 86 LYS A N 1
ATOM 644 C CA . LYS A 1 86 ? 40.149 -29.706 13.728 1.00 48.91 86 LYS A CA 1
ATOM 645 C C . LYS A 1 86 ? 40.691 -31.118 13.975 1.00 48.91 86 LYS A C 1
ATOM 647 O O . LYS A 1 86 ? 40.464 -31.661 15.056 1.00 48.91 86 LYS A O 1
ATOM 652 N N . PHE A 1 87 ? 41.391 -31.661 12.987 1.00 43.62 87 PHE A N 1
ATOM 653 C CA . PHE A 1 87 ? 42.479 -32.620 13.176 1.00 43.62 87 PHE A CA 1
ATOM 654 C C . PHE A 1 87 ? 43.794 -31.870 12.972 1.00 43.62 87 PHE A C 1
ATOM 656 O O . PHE A 1 87 ? 43.797 -30.939 12.131 1.00 43.62 87 PHE A O 1
#

Radius of gyration: 20.05 Å; Cα contacts (8 Å, |Δi|>4): 57; chains: 1; bounding box: 56×49×38 Å

Solvent-accessible surface area (backbone atoms only — not comparable to full-atom values): 5692 Å² total; per-residue (Å²): 139,86,82,67,68,90,45,56,64,45,70,46,83,64,102,49,21,36,38,31,31,74,90,68,54,74,45,80,46,90,56,49,59,66,57,49,51,52,53,47,51,56,50,52,51,51,51,51,51,54,54,54,71,70,50,88,54,88,82,48,59,70,55,60,36,56,77,67,73,57,69,87,80,83,76,74,87,88,78,78,86,84,82,86,78,87,128

pLDDT: mean 78.96, std 20.14, range [43.16, 98.06]

Mean predicted aligned error: 13.06 Å

Sequence (87 aa):
MTINSDLIKIAEASPDTMLTLIHGEKLIVRESCAEIVEKVLAYRARLLAAVASREKSAHDLHRIVAMTSLNPETGVPSGAPQDNKKF

InterPro domains:
  IPR009384 Swarming motility protein SwrD-like [PF06289] (2-46)
  IPR009384 Swarming motility protein SwrD-like [PTHR39185] (2-49)

Foldseek 3Di:
DDDDLVQFPDWDCDVFIWTAGPVGDIDGDNDDPVVSVVVSVVVVVVVLVVVVVVDPDPPCVVVSCVVVVNDPPPPDPPDDDD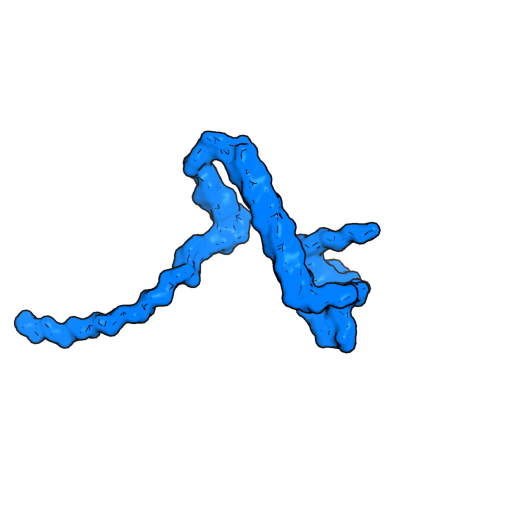DDDDD

Secondary structure (DSSP, 8-state):
----GGGEEEEEEESEEEEEETTS-EEEESS-HHHHHHHHHHHHHHHHHHHHHH---TTSHHHHHHHTT--GGGG------------